Protein AF-C7NI25-F1 (afdb_monomer)

Secondary structure (DSSP, 8-state):
---SS-HHHHHHHHHHHHHHHHHH---HHHHHHHHHHHTTS--HHHHHHHHHHHHHHTTSSSS--HHHHHHHHHHHHHHHHHHHHHHHHHHTTTTTTTSS--

Foldseek 3Di:
DDDPDDPVRLVVLLVQLVCCCVPVVDDSLVSLVVSCVVVPNNDSVVNVVSNQQVCVCVVNDDDQHPVNVVVVVVVVVVVVVVVVVVVVCV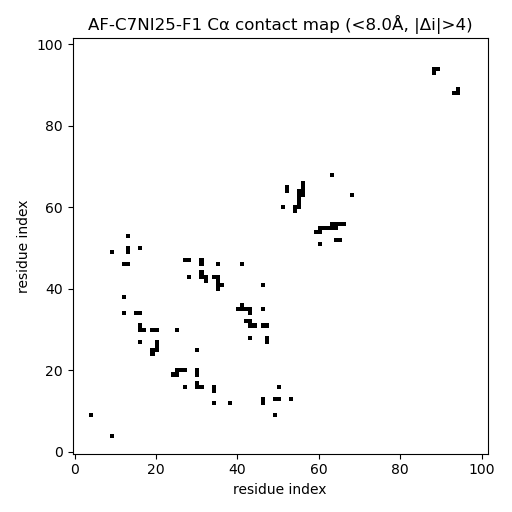VVPVVPPVVVVD

pLDDT: mean 87.84, std 13.91, range [48.69, 97.31]

Mean predicted aligned error: 8.49 Å

Radius of gyration: 23.57 Å; Cα contacts (8 Å, |Δi|>4): 59; chains: 1; bounding box: 52×28×63 Å

Sequence (102 aa):
MPQKYSPEFKARALKLIEERVSAEQCSGWVACTAVGEALGGISPHTLRNWWKQDRIDQGEAPGLNTAEAEEITKLRRENLELRRANEMADSSGGCKELCELL

Organism: Kytococcus sedentarius (strain ATCC 14392 / DSM 20547 / JCM 11482 / CCUG 33030 / NBRC 15357 / NCTC 11040 / CCM 314 / 541) (NCBI:txid478801)

Structure (mmCIF, N/CA/C/O backbone):
data_AF-C7NI25-F1
#
_entry.id   AF-C7NI25-F1
#
loop_
_atom_site.group_PDB
_atom_site.id
_atom_site.type_symbol
_atom_site.label_atom_id
_atom_site.label_alt_id
_atom_site.label_comp_id
_atom_site.label_asym_id
_atom_site.label_entity_id
_atom_site.label_seq_id
_atom_site.pdbx_PDB_ins_code
_atom_site.Cartn_x
_atom_site.Cartn_y
_atom_site.Cartn_z
_atom_site.occupancy
_atom_site.B_iso_or_equiv
_atom_site.auth_seq_id
_atom_site.auth_comp_id
_atom_site.auth_asym_id
_atom_site.auth_atom_id
_atom_site.pdbx_PDB_model_num
ATOM 1 N N . MET A 1 1 ? 10.937 -13.714 -0.902 1.00 50.62 1 MET A N 1
ATOM 2 C CA . MET A 1 1 ? 10.514 -14.107 0.462 1.00 50.62 1 MET A CA 1
ATOM 3 C C . MET A 1 1 ? 9.013 -14.350 0.433 1.00 50.62 1 MET A C 1
ATOM 5 O O . MET A 1 1 ? 8.347 -13.588 -0.261 1.00 50.62 1 MET A O 1
ATOM 9 N N . PRO A 1 2 ? 8.480 -15.378 1.112 1.00 66.19 2 PRO A N 1
ATOM 10 C CA . PRO A 1 2 ? 7.035 -15.583 1.177 1.00 66.19 2 PRO A CA 1
ATOM 11 C C . PRO A 1 2 ? 6.374 -14.356 1.818 1.00 66.19 2 PRO A C 1
ATOM 13 O O . PRO A 1 2 ? 6.846 -13.866 2.849 1.00 66.19 2 PRO A O 1
ATOM 16 N N . GLN A 1 3 ? 5.323 -13.821 1.191 1.00 74.00 3 GLN A N 1
ATOM 17 C CA . GLN A 1 3 ? 4.558 -12.740 1.805 1.00 74.00 3 GLN A CA 1
ATOM 18 C C . GLN A 1 3 ? 3.861 -13.274 3.058 1.00 74.00 3 GLN A C 1
ATOM 20 O O . GLN A 1 3 ? 3.132 -14.259 3.002 1.00 74.00 3 GLN A O 1
ATOM 25 N N . LYS A 1 4 ? 4.097 -12.610 4.196 1.00 85.25 4 LYS A N 1
ATOM 26 C CA . LYS A 1 4 ? 3.482 -12.958 5.489 1.00 85.25 4 LYS A CA 1
ATOM 27 C C . LYS A 1 4 ? 1.963 -12.763 5.510 1.00 85.25 4 LYS A C 1
ATOM 29 O O . LYS A 1 4 ? 1.299 -13.364 6.344 1.00 85.25 4 LYS A O 1
ATOM 34 N N . TYR A 1 5 ? 1.433 -11.922 4.626 1.00 89.62 5 TYR A N 1
ATOM 35 C CA . TYR A 1 5 ? 0.017 -11.586 4.547 1.00 89.62 5 TYR A CA 1
ATOM 36 C C . TYR A 1 5 ? -0.451 -11.754 3.107 1.00 89.62 5 TYR A C 1
ATOM 38 O O . TYR A 1 5 ? 0.269 -11.362 2.192 1.00 89.62 5 TYR A O 1
ATOM 46 N N . SER A 1 6 ? -1.636 -12.330 2.908 1.00 93.88 6 SER A N 1
ATOM 47 C CA . SER A 1 6 ? -2.206 -12.453 1.568 1.00 93.88 6 SER A CA 1
ATOM 48 C C . SER A 1 6 ? -2.701 -11.088 1.058 1.00 93.88 6 SER A C 1
ATOM 50 O O . SER A 1 6 ? -3.051 -10.216 1.868 1.00 93.88 6 SER A O 1
ATOM 52 N N . PRO A 1 7 ? -2.751 -10.870 -0.268 1.00 92.94 7 PRO A N 1
ATOM 53 C CA . PRO A 1 7 ? -3.273 -9.629 -0.834 1.00 92.94 7 PRO A CA 1
ATOM 54 C C . PRO A 1 7 ? -4.744 -9.397 -0.463 1.00 92.94 7 PRO A C 1
ATOM 56 O O . PRO A 1 7 ? -5.124 -8.266 -0.166 1.00 92.94 7 PRO A O 1
ATOM 59 N N . GLU A 1 8 ? -5.556 -10.453 -0.371 1.00 94.69 8 GLU A N 1
ATOM 60 C CA . GLU A 1 8 ? -6.961 -10.369 0.049 1.00 94.69 8 GLU A CA 1
ATOM 61 C C . GLU A 1 8 ? -7.075 -9.911 1.504 1.00 94.69 8 GLU A C 1
ATOM 63 O O . GLU A 1 8 ? -7.927 -9.089 1.845 1.00 94.69 8 GLU A O 1
ATOM 68 N N . PHE A 1 9 ? -6.195 -10.415 2.373 1.00 95.62 9 PHE A N 1
ATOM 69 C CA . PHE A 1 9 ? -6.141 -9.993 3.765 1.00 95.62 9 PHE A CA 1
ATOM 70 C C . PHE A 1 9 ? -5.767 -8.510 3.879 1.00 95.62 9 PHE A C 1
ATOM 72 O O . PHE A 1 9 ? -6.435 -7.757 4.589 1.00 95.62 9 PHE A O 1
ATOM 79 N N . LYS A 1 10 ? -4.738 -8.073 3.140 1.00 95.31 10 LYS A N 1
ATOM 80 C CA . LYS A 1 10 ? -4.321 -6.666 3.096 1.00 95.31 10 LYS A CA 1
ATOM 81 C C . LYS A 1 10 ? -5.454 -5.763 2.596 1.00 95.31 10 LYS A C 1
ATOM 83 O O . LYS A 1 10 ? -5.738 -4.758 3.241 1.00 95.31 10 LYS A O 1
ATOM 88 N N . ALA A 1 11 ? -6.136 -6.137 1.513 1.00 95.56 11 ALA A N 1
ATOM 89 C CA . ALA A 1 11 ? -7.259 -5.376 0.962 1.00 95.56 11 ALA A CA 1
ATOM 90 C C . ALA A 1 11 ? -8.416 -5.240 1.965 1.00 95.56 11 ALA A C 1
ATOM 92 O O . ALA A 1 11 ? -8.973 -4.157 2.142 1.00 95.56 11 ALA A O 1
ATOM 93 N N . ARG A 1 12 ? -8.744 -6.319 2.688 1.00 97.06 12 ARG A N 1
ATOM 94 C CA . ARG A 1 12 ? -9.750 -6.274 3.759 1.00 97.06 12 ARG A CA 1
ATOM 95 C C . ARG A 1 12 ? -9.340 -5.349 4.901 1.00 97.06 12 ARG A C 1
ATOM 97 O O . ARG A 1 12 ? -10.176 -4.593 5.384 1.00 97.06 12 ARG A O 1
ATOM 104 N N . ALA A 1 13 ? -8.078 -5.396 5.326 1.00 96.94 13 ALA A N 1
ATOM 105 C CA . ALA A 1 13 ? -7.574 -4.522 6.381 1.00 96.94 13 ALA A CA 1
ATOM 106 C C . ALA A 1 13 ? -7.654 -3.040 5.980 1.00 96.94 13 ALA A C 1
ATOM 108 O O . ALA A 1 13 ? -8.102 -2.221 6.775 1.00 96.94 13 ALA A O 1
ATOM 109 N N . LEU A 1 14 ? -7.279 -2.710 4.740 1.00 97.31 14 LEU A N 1
ATOM 110 C CA . LEU A 1 14 ? -7.377 -1.355 4.189 1.00 97.31 14 LEU A CA 1
ATOM 111 C C . LEU A 1 14 ? -8.819 -0.848 4.165 1.00 97.31 14 LEU A C 1
ATOM 113 O O . LEU A 1 14 ? -9.087 0.245 4.656 1.00 97.31 14 LEU A O 1
ATOM 117 N N . LYS A 1 15 ? -9.754 -1.682 3.694 1.00 96.81 15 LYS A N 1
ATOM 118 C CA . LYS A 1 15 ? -11.181 -1.348 3.679 1.00 96.81 15 LYS A CA 1
ATOM 119 C C . LYS A 1 15 ? -11.713 -1.026 5.080 1.00 96.81 15 LYS A C 1
ATOM 121 O O . LYS A 1 15 ? -12.386 -0.019 5.249 1.00 96.81 15 LYS A O 1
ATOM 126 N N . LEU A 1 16 ? -11.361 -1.831 6.086 1.00 96.94 16 LEU A N 1
ATOM 127 C CA . LEU A 1 16 ? -11.763 -1.583 7.478 1.00 96.94 16 LEU A CA 1
ATOM 128 C C . LEU A 1 16 ? -11.179 -0.279 8.041 1.00 96.94 16 LEU A C 1
ATOM 130 O O . LEU A 1 16 ? -11.847 0.410 8.809 1.00 96.94 16 LEU A O 1
ATOM 134 N N . ILE A 1 17 ? -9.936 0.059 7.683 1.00 97.25 17 ILE A N 1
ATOM 135 C CA . ILE A 1 17 ? -9.309 1.322 8.097 1.00 97.25 17 ILE A CA 1
ATOM 136 C C . ILE A 1 17 ? -10.076 2.500 7.495 1.00 97.25 17 ILE A C 1
ATOM 138 O O . ILE A 1 17 ? -10.428 3.417 8.231 1.00 97.25 17 ILE A O 1
ATOM 142 N N . GLU A 1 18 ? -10.371 2.456 6.196 1.00 95.88 18 GLU A N 1
ATOM 143 C CA . GLU A 1 18 ? -11.056 3.543 5.487 1.00 95.88 18 GLU A CA 1
ATOM 144 C C . GLU A 1 18 ? -12.500 3.737 5.969 1.00 95.88 18 GLU A C 1
ATOM 146 O O . GLU A 1 18 ? -12.928 4.859 6.253 1.00 95.88 18 GLU A O 1
ATOM 151 N N . GLU A 1 19 ? -13.230 2.633 6.158 1.00 95.75 19 GLU A N 1
ATOM 152 C CA . GLU A 1 19 ? -14.572 2.637 6.749 1.00 95.75 19 GLU A CA 1
ATOM 153 C C . GLU A 1 19 ? -14.559 3.295 8.130 1.00 95.75 19 GLU A C 1
ATOM 155 O O . GLU A 1 19 ? -15.420 4.120 8.433 1.00 95.75 19 GLU A O 1
ATOM 160 N N . ARG A 1 20 ? -13.556 2.982 8.956 1.00 95.56 20 ARG A N 1
ATOM 161 C CA . ARG A 1 20 ? -13.437 3.538 10.304 1.00 95.56 20 ARG A CA 1
ATOM 162 C C . ARG A 1 20 ? -13.067 5.017 10.304 1.00 95.56 20 ARG A C 1
ATOM 164 O O . ARG A 1 20 ? -13.662 5.778 11.063 1.00 95.56 20 ARG A O 1
ATOM 171 N N . VAL A 1 21 ? -12.126 5.429 9.452 1.00 95.69 21 VAL A N 1
ATOM 172 C CA . VAL A 1 21 ? -11.773 6.848 9.269 1.00 95.69 21 VAL A CA 1
ATOM 173 C C . VAL A 1 21 ? -13.011 7.648 8.866 1.00 95.69 21 VAL A C 1
ATOM 175 O O . VAL A 1 21 ? -13.276 8.697 9.450 1.00 95.69 21 VAL A O 1
ATOM 178 N N . SER A 1 22 ? -13.804 7.126 7.931 1.00 92.94 22 SER A N 1
ATOM 179 C CA . SER A 1 22 ? -15.004 7.797 7.425 1.00 92.94 22 SER A CA 1
ATOM 180 C C . SER A 1 22 ? -16.154 7.822 8.438 1.00 92.94 22 SER A C 1
ATOM 182 O O . SER A 1 22 ? -16.775 8.864 8.643 1.00 92.94 22 SER A O 1
ATOM 184 N N . ALA A 1 23 ? -16.442 6.692 9.090 1.00 94.50 23 ALA A N 1
ATOM 185 C CA . ALA A 1 23 ? -17.574 6.560 10.006 1.00 94.50 23 ALA A CA 1
ATOM 186 C C . ALA A 1 23 ? -17.353 7.295 11.335 1.00 94.50 23 ALA A C 1
ATOM 188 O O . ALA A 1 23 ? -18.268 7.933 11.849 1.00 94.50 23 ALA A O 1
ATOM 189 N N . GLU A 1 24 ? -16.143 7.211 11.892 1.00 93.31 24 GLU A N 1
ATOM 190 C CA . GLU A 1 24 ? -15.820 7.788 13.202 1.00 93.31 24 GLU A CA 1
ATOM 191 C C . GLU A 1 24 ? -15.160 9.169 13.094 1.00 93.31 24 GLU A C 1
ATOM 193 O O . GLU A 1 24 ? -14.895 9.795 14.119 1.00 93.31 24 GLU A O 1
ATOM 198 N N . GLN A 1 25 ? -14.868 9.642 11.872 1.00 89.38 25 GLN A N 1
ATOM 199 C CA . GLN A 1 25 ? -14.145 10.897 11.605 1.00 89.38 25 GLN A CA 1
ATOM 200 C C . GLN A 1 25 ? -12.842 10.991 12.418 1.00 89.38 25 GLN A C 1
ATOM 202 O O . GLN A 1 25 ? -12.424 12.060 12.869 1.00 89.38 25 GLN A O 1
ATOM 207 N N . CYS A 1 26 ? -12.203 9.840 12.643 1.00 91.69 26 CYS A N 1
ATOM 208 C CA . CYS A 1 26 ? -11.017 9.722 13.473 1.00 91.69 26 CYS A CA 1
ATOM 209 C C . CYS A 1 26 ? -9.739 9.801 12.629 1.00 91.69 26 CYS A C 1
ATOM 211 O O . CYS A 1 26 ? -9.739 9.631 11.409 1.00 91.69 26 CYS A O 1
ATOM 213 N N . SER A 1 27 ? -8.605 10.071 13.280 1.00 94.75 27 SER A N 1
ATOM 214 C CA . SER A 1 27 ? -7.324 10.084 12.569 1.00 94.75 27 SER A CA 1
ATOM 215 C C . SER A 1 27 ? -6.964 8.686 12.052 1.00 94.75 27 SER A C 1
ATOM 217 O O . SER A 1 27 ? -7.207 7.681 12.724 1.00 94.75 27 SER A O 1
ATOM 219 N N . GLY A 1 28 ? -6.269 8.614 10.912 1.00 93.31 28 GLY A N 1
ATOM 220 C CA . GLY A 1 28 ? -5.812 7.336 10.352 1.00 93.31 28 GLY A CA 1
ATOM 221 C C . GLY A 1 28 ? -4.954 6.507 11.318 1.00 93.31 28 GLY A C 1
ATOM 222 O O . GLY A 1 28 ? -4.983 5.283 11.269 1.00 93.31 28 GLY A O 1
ATOM 223 N N . TRP A 1 29 ? -4.236 7.145 12.253 1.00 96.12 29 TRP A N 1
ATOM 224 C CA . TRP A 1 29 ? -3.499 6.433 13.304 1.00 96.12 29 TRP A CA 1
ATOM 225 C C . TRP A 1 29 ? -4.427 5.685 14.270 1.00 96.12 29 TRP A C 1
ATOM 227 O O . TRP A 1 29 ? -4.175 4.523 14.593 1.00 96.12 29 TRP A O 1
ATOM 237 N N . VAL A 1 30 ? -5.510 6.335 14.703 1.00 96.81 30 VAL A N 1
ATOM 238 C CA . VAL A 1 30 ? -6.515 5.740 15.596 1.00 96.81 30 VAL A CA 1
ATOM 239 C C . VAL A 1 30 ? -7.219 4.578 14.895 1.00 96.81 30 VAL A C 1
ATOM 241 O O . VAL A 1 30 ? -7.329 3.496 15.473 1.00 96.81 30 VAL A O 1
ATOM 244 N N . ALA A 1 31 ? -7.599 4.757 13.627 1.00 97.00 31 ALA A N 1
ATOM 245 C CA . ALA A 1 31 ? -8.180 3.689 12.818 1.00 97.00 31 ALA A CA 1
ATOM 246 C C . ALA A 1 31 ? -7.223 2.493 12.661 1.00 97.00 31 ALA A C 1
ATOM 248 O O . ALA A 1 31 ? -7.602 1.361 12.956 1.00 97.00 31 ALA A O 1
ATOM 249 N N . CYS A 1 32 ? -5.958 2.734 12.290 1.00 97.19 32 CYS A N 1
ATOM 250 C CA . CYS A 1 32 ? -4.949 1.678 12.149 1.00 97.19 32 CYS A CA 1
ATOM 251 C C . CYS A 1 32 ? -4.692 0.924 13.459 1.00 97.19 32 CYS A C 1
ATOM 253 O O . CYS A 1 32 ? -4.474 -0.283 13.432 1.00 97.19 32 CYS A O 1
ATOM 255 N N . THR A 1 33 ? -4.700 1.623 14.597 1.00 97.12 33 THR A N 1
ATOM 256 C CA . THR A 1 33 ? -4.449 1.003 15.906 1.00 97.12 33 THR A CA 1
ATOM 257 C C . THR A 1 33 ? -5.547 0.008 16.250 1.00 97.12 33 THR A C 1
ATOM 259 O O . THR A 1 33 ? -5.270 -1.164 16.493 1.00 97.12 33 THR A O 1
ATOM 262 N N . ALA A 1 34 ? -6.799 0.443 16.154 1.00 96.25 34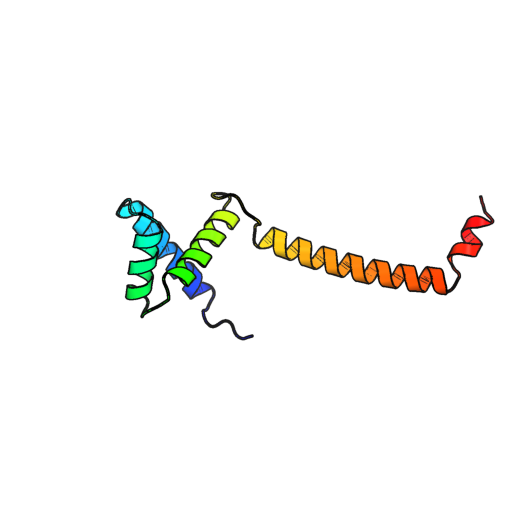 ALA A N 1
ATOM 263 C CA . ALA A 1 34 ? -7.934 -0.407 16.476 1.0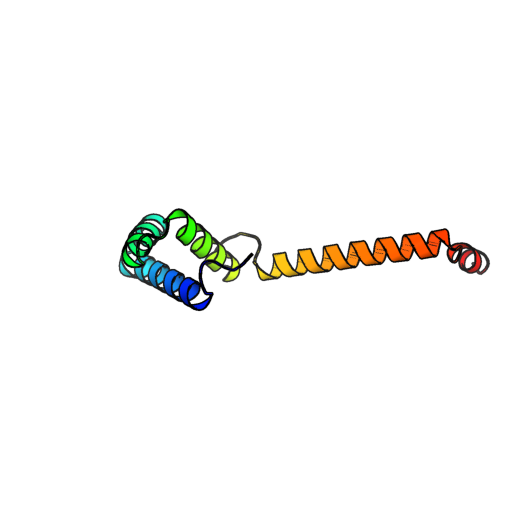0 96.25 34 ALA A CA 1
ATOM 264 C C . ALA A 1 34 ? -8.137 -1.556 15.482 1.00 96.25 34 ALA A C 1
ATOM 266 O O . ALA A 1 34 ? -8.475 -2.666 15.883 1.00 96.25 34 ALA A O 1
ATOM 267 N N . VAL A 1 35 ? -7.903 -1.325 14.185 1.00 96.69 35 VAL A N 1
ATOM 268 C CA . VAL A 1 35 ? -7.957 -2.406 13.189 1.00 96.69 35 VAL A CA 1
ATOM 269 C C . VAL A 1 35 ? -6.838 -3.423 13.437 1.00 96.69 35 VAL A C 1
ATOM 271 O O . VAL A 1 35 ? -7.063 -4.623 13.299 1.00 96.69 35 VAL A O 1
ATOM 274 N N . GLY A 1 36 ? -5.651 -2.976 13.858 1.00 96.31 36 GLY A N 1
ATOM 275 C CA . GLY A 1 36 ? -4.548 -3.862 14.238 1.00 96.31 36 GLY A CA 1
ATOM 276 C C . GLY A 1 36 ? -4.903 -4.788 15.397 1.00 96.31 36 GLY A C 1
ATOM 277 O O . GLY A 1 36 ? -4.644 -5.991 15.321 1.00 96.31 36 GLY A O 1
ATOM 278 N N . GLU A 1 37 ? -5.552 -4.248 16.429 1.00 96.19 37 GLU A N 1
ATOM 279 C CA . GLU A 1 37 ? -6.080 -5.019 17.559 1.00 96.19 37 GLU A CA 1
ATOM 280 C C . GLU A 1 37 ? -7.170 -6.004 17.107 1.00 96.19 37 GLU A C 1
ATOM 282 O O . GLU A 1 37 ? -7.093 -7.194 17.419 1.00 96.19 37 GLU A O 1
ATOM 287 N N . ALA A 1 38 ? -8.130 -5.547 16.296 1.00 94.50 38 ALA A N 1
ATOM 288 C CA . ALA A 1 38 ? -9.245 -6.363 15.809 1.00 94.50 38 ALA A CA 1
ATOM 289 C C . ALA A 1 38 ? -8.814 -7.524 14.893 1.00 94.50 38 ALA A C 1
ATOM 291 O O . ALA A 1 38 ? -9.448 -8.578 14.886 1.00 94.50 38 ALA A O 1
ATOM 292 N N . LEU A 1 39 ? -7.733 -7.357 14.125 1.00 93.75 39 LEU A N 1
ATOM 293 C CA . LEU A 1 39 ? -7.209 -8.370 13.201 1.00 93.75 39 LEU A CA 1
ATOM 294 C C . LEU A 1 39 ? -6.207 -9.344 13.844 1.00 93.75 39 LEU A C 1
ATOM 296 O O . LEU A 1 39 ? -5.539 -10.093 13.129 1.00 93.75 39 LEU A O 1
ATOM 300 N N . GLY A 1 40 ? -6.101 -9.360 15.176 1.00 90.38 40 GLY A N 1
ATOM 301 C CA . GLY A 1 40 ? -5.262 -10.318 15.901 1.00 90.38 40 GLY A CA 1
ATOM 302 C C . GLY A 1 40 ? -3.842 -9.828 16.192 1.00 90.38 40 GLY A C 1
ATOM 303 O O . GLY A 1 40 ? -2.918 -10.636 16.246 1.00 90.38 40 GLY A O 1
ATOM 304 N N . GLY A 1 41 ? -3.654 -8.519 16.390 1.00 91.38 41 GLY A N 1
ATOM 305 C CA . GLY A 1 41 ? -2.395 -7.949 16.885 1.00 91.38 41 GLY A CA 1
ATOM 306 C C . GLY A 1 41 ? -1.406 -7.531 15.797 1.00 91.38 41 GLY A C 1
ATOM 307 O O . GLY A 1 41 ? -0.191 -7.623 15.984 1.00 91.38 41 GLY A O 1
ATOM 308 N N . ILE A 1 42 ? -1.896 -7.060 14.649 1.00 95.06 42 ILE A N 1
ATOM 309 C CA . ILE A 1 42 ? -1.026 -6.498 13.609 1.00 95.06 42 ILE A CA 1
ATOM 310 C C . ILE A 1 42 ? -0.525 -5.128 14.056 1.00 95.06 42 ILE A C 1
ATOM 312 O O . ILE A 1 42 ? -1.289 -4.292 14.531 1.00 95.06 42 ILE A O 1
ATOM 316 N N . SER A 1 43 ? 0.771 -4.874 13.861 1.00 95.38 43 SER A N 1
ATOM 317 C CA . SER A 1 43 ? 1.373 -3.588 14.210 1.00 95.38 43 SER A CA 1
ATOM 318 C C . SER A 1 43 ? 0.660 -2.422 13.498 1.00 95.38 43 SER A C 1
ATOM 320 O O . SER A 1 43 ? 0.597 -2.419 12.260 1.00 95.38 43 SER A O 1
ATOM 322 N N . PRO A 1 44 ? 0.228 -1.376 14.231 1.00 95.94 44 PRO A N 1
ATOM 323 C CA . PRO A 1 44 ? -0.413 -0.195 13.647 1.00 95.94 44 PRO A CA 1
ATOM 324 C C . PRO A 1 44 ? 0.470 0.509 12.611 1.00 95.94 44 PRO A C 1
ATOM 326 O O . PRO A 1 44 ? -0.025 1.054 11.628 1.00 95.94 44 PRO A O 1
ATOM 329 N N . HIS A 1 45 ? 1.795 0.449 12.779 1.00 96.56 45 HIS A N 1
ATOM 330 C CA . HIS A 1 45 ? 2.749 0.982 11.805 1.00 96.56 45 HIS A CA 1
ATOM 331 C C . HIS A 1 45 ? 2.712 0.225 10.474 1.00 96.56 45 HIS A C 1
ATOM 333 O O . HIS A 1 45 ? 2.833 0.840 9.417 1.00 96.56 45 HIS A O 1
ATOM 339 N N . THR A 1 46 ? 2.524 -1.098 10.508 1.00 95.88 46 THR A N 1
ATOM 340 C CA . THR A 1 46 ? 2.413 -1.909 9.285 1.00 95.88 46 THR A CA 1
ATOM 341 C C . THR A 1 46 ? 1.149 -1.539 8.520 1.00 95.88 46 THR A C 1
ATOM 343 O O . THR A 1 46 ? 1.218 -1.243 7.328 1.00 95.88 46 THR A O 1
ATOM 346 N N . LEU A 1 47 ? 0.017 -1.472 9.225 1.00 97.00 47 LEU A N 1
ATOM 347 C CA . LEU A 1 47 ? -1.262 -1.064 8.647 1.00 97.00 47 LEU A CA 1
ATOM 348 C C . LEU A 1 47 ? -1.212 0.359 8.090 1.00 97.00 47 LEU A C 1
ATOM 350 O O . LEU A 1 47 ? -1.654 0.596 6.971 1.00 97.00 47 LEU A O 1
ATOM 354 N N . ARG A 1 48 ? -0.587 1.289 8.815 1.00 96.06 48 ARG A N 1
ATOM 355 C CA . ARG A 1 48 ? -0.420 2.669 8.355 1.00 96.06 48 ARG A CA 1
ATOM 356 C C . ARG A 1 48 ? 0.441 2.774 7.102 1.00 96.06 48 ARG A C 1
ATOM 358 O O . ARG A 1 48 ? 0.140 3.598 6.245 1.00 96.06 48 ARG A O 1
ATOM 365 N N . ASN A 1 49 ? 1.491 1.964 6.979 1.00 96.31 49 ASN A N 1
ATOM 366 C CA . ASN A 1 49 ? 2.302 1.934 5.762 1.00 96.31 49 ASN A CA 1
ATOM 367 C C . ASN A 1 49 ? 1.486 1.437 4.568 1.00 96.31 49 ASN A C 1
ATOM 369 O O . ASN A 1 49 ? 1.574 2.018 3.490 1.00 96.31 49 ASN A O 1
ATOM 373 N N . TRP A 1 50 ? 0.668 0.400 4.762 1.00 96.56 50 TRP A N 1
ATOM 374 C CA . TRP A 1 50 ? -0.232 -0.079 3.717 1.00 96.56 50 TRP A CA 1
ATOM 375 C C . TRP A 1 50 ? -1.260 0.975 3.331 1.00 96.56 50 TRP A C 1
ATOM 377 O O . TRP A 1 50 ? -1.405 1.239 2.148 1.00 96.56 50 TRP A O 1
ATOM 387 N N . TRP A 1 51 ? -1.919 1.592 4.312 1.00 96.38 51 TRP A N 1
ATOM 388 C CA . TRP A 1 51 ? -2.940 2.611 4.078 1.00 96.38 51 TRP A CA 1
ATOM 389 C C . TRP A 1 51 ? -2.369 3.846 3.387 1.00 96.38 51 TRP A C 1
ATOM 391 O O . TRP A 1 51 ? -2.943 4.350 2.432 1.00 96.38 51 TRP A O 1
ATOM 401 N N . LYS A 1 52 ? -1.178 4.297 3.794 1.00 95.88 52 LYS A N 1
ATOM 402 C CA . LYS A 1 52 ? -0.499 5.405 3.119 1.00 95.88 52 LYS A CA 1
ATOM 403 C C . LYS A 1 52 ? -0.174 5.068 1.661 1.00 95.88 52 LYS A C 1
ATOM 405 O O . LYS A 1 52 ? -0.376 5.924 0.808 1.00 95.88 52 LYS A O 1
ATOM 410 N N . GLN A 1 53 ? 0.343 3.867 1.387 1.00 95.56 53 GLN A N 1
ATOM 411 C CA . GLN A 1 53 ? 0.655 3.458 0.016 1.00 95.56 53 GLN A CA 1
ATOM 412 C C . GLN A 1 53 ? -0.613 3.327 -0.829 1.00 95.56 53 GLN A C 1
ATOM 414 O O . GLN A 1 53 ? -0.633 3.820 -1.943 1.00 95.56 53 GLN A O 1
ATOM 419 N N . ASP A 1 54 ? -1.679 2.746 -0.279 1.00 96.06 54 ASP A N 1
ATOM 420 C CA . ASP A 1 54 ? -2.970 2.613 -0.959 1.00 96.06 54 ASP A CA 1
ATOM 421 C C . ASP A 1 54 ? -3.535 3.981 -1.372 1.00 96.06 54 ASP A C 1
ATOM 423 O O . ASP A 1 54 ? -3.928 4.174 -2.517 1.00 96.06 54 ASP A O 1
ATOM 427 N N . ARG A 1 55 ? -3.444 4.983 -0.492 1.00 95.19 55 ARG A N 1
ATOM 428 C CA . ARG A 1 55 ? -3.838 6.361 -0.819 1.00 95.19 55 ARG A CA 1
ATOM 429 C C . ARG A 1 55 ? -2.961 7.018 -1.884 1.00 95.19 55 ARG A C 1
ATOM 431 O O . ARG A 1 55 ? -3.461 7.811 -2.673 1.00 95.19 55 ARG A O 1
ATOM 438 N N . ILE A 1 56 ? -1.663 6.714 -1.916 1.00 96.31 56 ILE A N 1
ATOM 439 C CA . ILE A 1 56 ? -0.772 7.173 -2.995 1.00 96.31 56 ILE A CA 1
ATOM 440 C C . ILE A 1 56 ? -1.172 6.507 -4.314 1.00 96.31 56 ILE A C 1
ATOM 442 O O . ILE A 1 56 ? -1.302 7.183 -5.331 1.00 96.31 56 ILE A O 1
ATOM 446 N N . ASP A 1 57 ? -1.420 5.199 -4.287 1.00 93.88 57 ASP A N 1
ATOM 447 C CA . ASP A 1 57 ? -1.770 4.413 -5.468 1.00 93.88 57 ASP A CA 1
ATOM 448 C C . ASP A 1 57 ? -3.137 4.829 -6.047 1.00 93.88 57 ASP A C 1
ATOM 450 O O . ASP A 1 57 ? -3.326 4.798 -7.263 1.00 93.88 57 ASP A O 1
ATOM 454 N N . GLN A 1 58 ? -4.058 5.293 -5.195 1.00 93.19 58 GLN A N 1
ATOM 455 C CA . GLN A 1 58 ? -5.353 5.876 -5.573 1.00 93.19 58 GLN A CA 1
ATOM 456 C C . GLN A 1 58 ? -5.276 7.364 -5.971 1.00 93.19 58 GLN A C 1
ATOM 458 O O . GLN A 1 58 ? -6.275 7.941 -6.396 1.00 93.19 58 GLN A O 1
ATOM 463 N N . GLY A 1 59 ? -4.106 8.002 -5.858 1.00 92.94 59 GLY A N 1
ATOM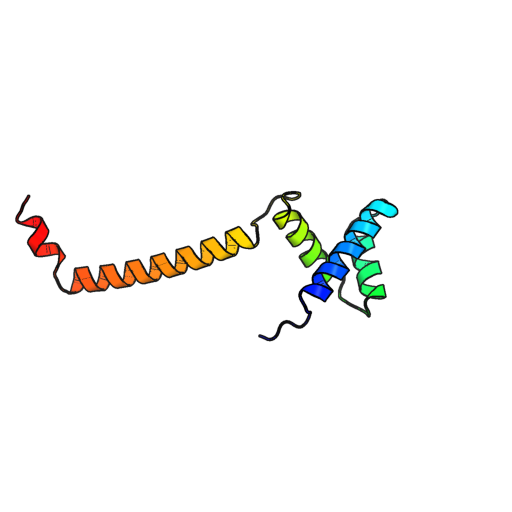 464 C CA . GLY A 1 59 ? -3.911 9.416 -6.200 1.00 92.94 59 GLY A CA 1
ATOM 465 C C . GLY A 1 59 ? -4.450 10.407 -5.161 1.00 92.94 59 GLY A C 1
ATOM 466 O O . GLY A 1 59 ? -4.532 11.604 -5.427 1.00 92.94 59 GLY A O 1
ATOM 467 N N . GLU A 1 60 ? -4.796 9.939 -3.965 1.00 92.88 60 GLU A N 1
ATOM 468 C CA . GLU A 1 60 ? -5.302 10.772 -2.870 1.00 92.88 60 GLU A CA 1
ATOM 469 C C . GLU A 1 60 ? -4.194 11.413 -2.026 1.00 92.88 60 GLU A C 1
ATOM 471 O O . GLU A 1 60 ? -4.455 12.292 -1.197 1.00 92.88 60 GLU A O 1
ATOM 476 N N . ALA A 1 61 ? -2.958 10.941 -2.178 1.00 91.81 61 ALA A N 1
ATOM 477 C CA . ALA A 1 61 ? -1.794 11.441 -1.466 1.00 91.81 61 ALA A CA 1
ATOM 478 C C . ALA A 1 61 ? -0.581 11.545 -2.402 1.00 91.81 61 ALA A C 1
ATOM 480 O O . ALA A 1 61 ? -0.403 10.700 -3.278 1.00 91.81 61 ALA A O 1
ATOM 481 N N . PRO A 1 62 ? 0.299 12.544 -2.206 1.00 89.88 62 PRO A N 1
ATOM 482 C CA . PRO A 1 62 ? 1.526 12.647 -2.982 1.00 89.88 62 PRO A CA 1
ATOM 483 C C . PRO A 1 62 ? 2.494 11.511 -2.627 1.00 89.88 62 PRO A C 1
ATOM 485 O O . PRO A 1 62 ? 2.719 11.206 -1.450 1.00 89.88 62 PRO A O 1
ATOM 488 N N . GLY A 1 63 ? 3.117 10.922 -3.643 1.00 91.88 63 GLY A N 1
ATOM 489 C CA . GLY A 1 63 ? 4.103 9.859 -3.489 1.00 91.88 63 GLY A CA 1
ATOM 490 C C . GLY A 1 63 ? 4.368 9.135 -4.803 1.00 91.88 63 GLY A C 1
ATOM 491 O O . GLY A 1 63 ? 3.785 9.477 -5.824 1.00 91.88 63 GLY A O 1
ATOM 492 N N . LEU A 1 64 ? 5.265 8.149 -4.759 1.00 91.06 64 LEU A N 1
ATOM 493 C CA . LEU A 1 64 ? 5.516 7.252 -5.884 1.00 91.06 64 LEU A CA 1
ATOM 494 C C . LEU A 1 64 ? 4.489 6.118 -5.850 1.00 91.06 64 LEU A C 1
ATOM 496 O O . LEU A 1 64 ? 4.431 5.383 -4.857 1.00 91.06 64 LEU A O 1
ATOM 500 N N . ASN A 1 65 ? 3.705 5.979 -6.917 1.00 91.62 65 ASN A N 1
ATOM 501 C CA . ASN A 1 65 ? 2.763 4.877 -7.055 1.00 91.62 65 ASN A CA 1
ATOM 502 C C . ASN A 1 65 ? 3.531 3.557 -7.208 1.00 91.62 65 ASN A C 1
ATOM 504 O O . AS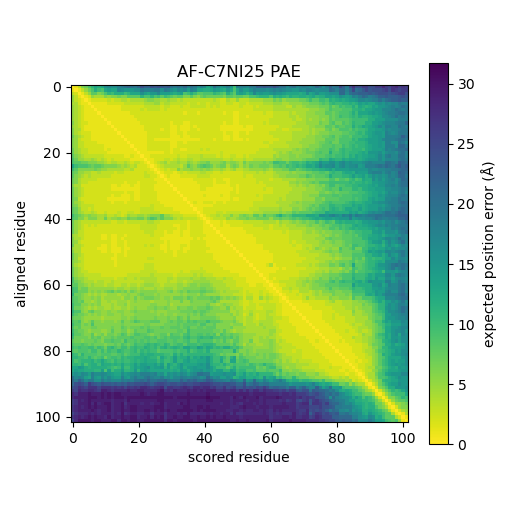N A 1 65 ? 4.591 3.499 -7.839 1.00 91.62 65 ASN A O 1
ATOM 508 N N . THR A 1 66 ? 2.991 2.480 -6.648 1.00 88.38 66 THR A N 1
ATOM 509 C CA . THR A 1 66 ? 3.536 1.130 -6.799 1.00 88.38 66 THR A CA 1
ATOM 510 C C . THR A 1 66 ? 3.760 0.763 -8.275 1.00 88.38 66 THR A C 1
ATOM 512 O O . THR A 1 66 ? 4.833 0.266 -8.618 1.00 88.38 66 THR A O 1
ATOM 515 N N . ALA A 1 67 ? 2.817 1.082 -9.167 1.00 86.06 67 ALA A N 1
ATOM 516 C CA . ALA A 1 67 ? 2.946 0.800 -10.601 1.00 86.06 67 ALA A CA 1
ATOM 517 C C . ALA A 1 67 ? 4.086 1.599 -11.262 1.00 86.06 67 ALA A C 1
ATOM 519 O O . ALA A 1 67 ? 4.842 1.071 -12.077 1.00 86.06 67 ALA A O 1
ATOM 520 N N . GLU A 1 68 ? 4.259 2.864 -10.872 1.00 86.00 68 GLU A N 1
ATOM 521 C CA . GLU A 1 68 ? 5.364 3.702 -11.352 1.00 86.00 68 GLU A CA 1
ATOM 522 C C . GLU A 1 68 ? 6.716 3.167 -10.861 1.00 86.00 68 GLU A C 1
ATOM 524 O O . GLU A 1 68 ? 7.693 3.145 -11.610 1.00 86.00 68 GLU A O 1
ATOM 529 N N . ALA A 1 69 ? 6.786 2.693 -9.614 1.00 89.88 69 ALA A N 1
ATOM 530 C CA . ALA A 1 69 ? 7.992 2.093 -9.051 1.00 89.88 69 ALA A CA 1
ATOM 531 C C . ALA A 1 69 ? 8.400 0.796 -9.774 1.00 89.88 69 ALA A C 1
ATOM 533 O O . ALA A 1 69 ? 9.594 0.553 -10.001 1.00 89.88 69 ALA A O 1
ATOM 534 N N . GLU A 1 70 ? 7.421 -0.033 -10.141 1.00 90.50 70 GLU A N 1
ATOM 535 C CA . GLU A 1 70 ? 7.638 -1.249 -10.928 1.00 90.50 70 GLU A CA 1
ATOM 536 C C . GLU A 1 70 ? 8.177 -0.919 -12.323 1.00 90.50 70 GLU A C 1
ATOM 538 O O . GLU A 1 70 ? 9.193 -1.488 -12.736 1.00 90.50 70 GLU A O 1
ATOM 543 N N . GLU A 1 71 ? 7.583 0.061 -13.005 1.00 91.44 71 GLU A N 1
ATOM 544 C CA . GLU A 1 71 ? 8.035 0.480 -14.333 1.00 91.44 71 GLU A CA 1
ATOM 545 C C . GLU A 1 71 ? 9.447 1.079 -14.287 1.00 91.44 71 GLU A C 1
ATOM 547 O O . GLU A 1 71 ? 10.313 0.694 -15.072 1.00 91.44 71 GLU A O 1
ATOM 552 N N . ILE A 1 72 ? 9.752 1.933 -13.303 1.00 93.31 72 ILE A N 1
ATOM 553 C CA . ILE A 1 72 ? 11.114 2.453 -13.091 1.00 93.31 72 ILE A CA 1
ATOM 554 C C . ILE A 1 72 ? 12.117 1.306 -12.919 1.00 93.31 72 ILE A C 1
ATOM 556 O O . ILE A 1 72 ? 13.237 1.367 -13.433 1.00 93.31 72 ILE A O 1
ATOM 560 N N . THR A 1 73 ? 11.740 0.257 -12.189 1.00 92.75 73 THR A N 1
ATOM 561 C CA . THR A 1 73 ? 12.612 -0.896 -11.944 1.00 92.75 73 THR A CA 1
ATOM 562 C C . THR A 1 73 ? 12.856 -1.690 -13.226 1.00 92.75 73 THR A C 1
ATOM 564 O O . THR A 1 73 ? 14.002 -2.046 -13.518 1.00 92.75 73 THR A O 1
ATOM 567 N N . LYS A 1 74 ? 11.805 -1.920 -14.018 1.00 93.75 74 LYS A N 1
ATOM 568 C CA . LYS A 1 74 ? 11.885 -2.578 -15.325 1.00 93.75 74 LYS A CA 1
ATOM 569 C C . LYS A 1 74 ? 12.760 -1.787 -16.298 1.00 93.75 74 LYS A C 1
ATOM 571 O O . LYS A 1 74 ? 13.732 -2.332 -16.818 1.00 93.75 74 LYS A O 1
ATOM 576 N N . LEU A 1 75 ? 12.505 -0.489 -16.448 1.00 94.88 75 LEU A N 1
ATOM 577 C CA . LEU A 1 75 ? 13.280 0.391 -17.325 1.00 94.88 75 LEU A CA 1
ATOM 578 C C . LEU A 1 75 ? 14.755 0.460 -16.920 1.00 94.88 75 LEU A C 1
ATOM 580 O O . LEU A 1 75 ? 15.639 0.454 -17.774 1.00 94.88 75 LEU A O 1
ATOM 584 N N . ARG A 1 76 ? 15.063 0.481 -15.616 1.00 94.44 76 ARG A N 1
ATOM 585 C CA . ARG A 1 76 ? 16.455 0.438 -15.134 1.00 94.44 76 ARG A CA 1
ATOM 586 C C . ARG A 1 76 ? 17.165 -0.854 -15.524 1.00 94.44 76 ARG A C 1
ATOM 588 O O . ARG A 1 76 ? 18.351 -0.813 -15.851 1.00 94.44 76 ARG A O 1
ATOM 595 N N . ARG A 1 77 ? 16.459 -1.985 -15.493 1.00 94.44 77 ARG A N 1
ATOM 596 C CA . ARG A 1 77 ? 17.003 -3.272 -15.929 1.00 94.44 77 ARG A CA 1
ATOM 597 C C . ARG A 1 77 ? 17.256 -3.283 -17.433 1.00 94.44 77 ARG A C 1
ATOM 599 O O . ARG A 1 77 ? 18.361 -3.625 -17.841 1.00 94.44 77 ARG A O 1
ATOM 606 N N . GLU A 1 78 ? 16.280 -2.858 -18.228 1.00 93.12 78 GLU A N 1
ATOM 607 C CA . GLU A 1 78 ? 16.426 -2.761 -19.684 1.00 93.12 78 GLU A CA 1
ATOM 608 C C . GLU A 1 78 ? 17.585 -1.832 -20.059 1.00 93.12 78 GLU A C 1
ATOM 610 O O . GLU A 1 78 ? 18.427 -2.187 -20.875 1.00 93.12 78 GLU A O 1
ATOM 615 N N . ASN A 1 79 ? 17.715 -0.677 -19.397 1.00 95.19 79 ASN A N 1
ATOM 616 C CA . ASN A 1 79 ? 18.819 0.246 -19.651 1.00 95.19 79 ASN A CA 1
ATOM 617 C C . ASN A 1 79 ? 20.186 -0.375 -19.328 1.00 95.19 79 ASN A C 1
ATOM 619 O O . ASN A 1 79 ? 21.150 -0.150 -20.055 1.00 95.19 79 ASN A O 1
ATOM 623 N N . LEU A 1 80 ? 20.281 -1.168 -18.257 1.00 94.81 80 LEU A N 1
ATOM 624 C CA . LEU A 1 80 ? 21.508 -1.884 -17.914 1.00 94.81 80 LEU A CA 1
ATOM 625 C C . LEU A 1 80 ? 21.857 -2.944 -18.966 1.00 94.81 80 LEU A C 1
ATOM 627 O O . LEU A 1 80 ? 23.022 -3.070 -19.340 1.00 94.81 80 LEU A O 1
ATOM 631 N N . GLU A 1 81 ? 20.867 -3.696 -19.441 1.00 93.12 81 GLU A N 1
ATOM 632 C CA . GLU A 1 81 ? 21.048 -4.705 -20.489 1.00 93.12 81 GLU A CA 1
ATOM 633 C C . GLU A 1 81 ? 21.467 -4.054 -21.817 1.00 93.12 81 GLU A C 1
ATOM 635 O O . GLU A 1 81 ? 22.445 -4.488 -22.426 1.00 93.12 81 GLU A O 1
ATOM 640 N N . LEU A 1 82 ? 20.824 -2.949 -22.203 1.00 93.06 82 LEU A N 1
ATOM 641 C CA . LEU A 1 82 ? 21.188 -2.161 -23.384 1.00 93.06 82 LEU A CA 1
ATOM 642 C C . LEU A 1 82 ? 22.608 -1.596 -23.286 1.00 93.06 82 LEU A C 1
ATOM 644 O O . LEU A 1 82 ? 23.370 -1.680 -24.245 1.00 93.06 82 LEU A O 1
ATOM 648 N N . ARG A 1 83 ? 23.004 -1.065 -22.123 1.00 91.75 83 ARG A N 1
ATOM 649 C CA . ARG A 1 83 ? 24.375 -0.573 -21.905 1.00 91.75 83 ARG A CA 1
ATOM 650 C C . ARG A 1 83 ? 25.412 -1.679 -22.067 1.00 91.75 83 ARG A C 1
ATOM 652 O O . ARG A 1 83 ? 26.429 -1.448 -22.708 1.00 91.75 83 ARG A O 1
ATOM 659 N N . ARG A 1 84 ? 25.142 -2.875 -21.537 1.00 90.69 84 ARG A N 1
ATOM 660 C CA . ARG A 1 84 ? 26.024 -4.043 -21.709 1.00 90.69 84 ARG A CA 1
ATOM 661 C C . ARG A 1 84 ? 26.117 -4.473 -23.171 1.00 90.69 84 ARG A C 1
ATOM 663 O O . ARG A 1 84 ? 27.203 -4.797 -23.637 1.00 90.69 84 ARG A O 1
ATOM 670 N N . ALA A 1 85 ? 24.998 -4.479 -23.894 1.00 88.38 85 ALA A N 1
ATOM 671 C CA . ALA A 1 85 ? 24.980 -4.813 -25.315 1.00 88.38 85 ALA A CA 1
ATOM 672 C C . ALA A 1 85 ? 25.790 -3.809 -26.148 1.00 88.38 85 ALA A C 1
ATOM 674 O O . ALA A 1 85 ? 26.599 -4.225 -26.975 1.00 88.38 85 ALA A O 1
ATOM 675 N N . ASN A 1 86 ? 25.633 -2.511 -25.878 1.00 88.56 86 ASN A N 1
ATOM 676 C CA . ASN A 1 86 ? 26.414 -1.466 -26.538 1.00 88.56 86 ASN A CA 1
ATOM 677 C C . ASN A 1 86 ? 27.906 -1.589 -26.222 1.00 88.56 86 ASN A C 1
ATOM 679 O O . ASN A 1 86 ? 28.713 -1.543 -27.137 1.00 88.56 86 ASN A O 1
ATOM 683 N N . GLU A 1 87 ? 28.280 -1.832 -24.965 1.00 89.12 87 GLU A N 1
ATOM 684 C CA . GLU A 1 87 ? 29.683 -2.045 -24.588 1.00 89.12 87 GLU A CA 1
ATOM 685 C C . GLU A 1 87 ? 30.300 -3.248 -25.324 1.00 89.12 87 GLU A C 1
ATOM 687 O O . GLU A 1 87 ? 31.432 -3.177 -25.805 1.00 89.12 87 GLU A O 1
ATOM 692 N N . MET A 1 88 ? 29.550 -4.344 -25.484 1.00 82.38 88 MET A N 1
ATOM 693 C CA . MET A 1 88 ? 29.987 -5.486 -26.295 1.00 82.38 88 MET A CA 1
ATOM 694 C C . MET A 1 88 ? 30.114 -5.132 -27.783 1.00 82.38 88 MET A C 1
ATOM 696 O O . MET A 1 88 ? 31.087 -5.535 -28.414 1.00 82.38 88 MET A O 1
ATOM 700 N N . ALA A 1 89 ? 29.167 -4.386 -28.354 1.00 78.62 89 ALA A N 1
ATOM 701 C CA . ALA A 1 89 ? 29.194 -3.983 -29.763 1.00 78.62 89 ALA A CA 1
ATOM 702 C C . ALA A 1 89 ? 30.334 -2.992 -30.074 1.00 78.62 89 ALA A C 1
ATOM 704 O O . ALA A 1 89 ? 31.023 -3.130 -31.089 1.00 78.62 89 ALA A O 1
ATOM 705 N N . ASP A 1 90 ? 30.584 -2.045 -29.169 1.00 74.31 90 ASP A N 1
ATOM 706 C CA . ASP A 1 90 ? 31.693 -1.094 -29.259 1.00 74.31 90 ASP A CA 1
ATOM 707 C C . ASP A 1 90 ? 33.045 -1.808 -29.120 1.00 74.31 90 ASP A C 1
ATOM 709 O O . ASP A 1 90 ? 33.972 -1.545 -29.888 1.00 74.31 90 ASP A O 1
ATOM 713 N N . SER A 1 91 ? 33.158 -2.769 -28.196 1.00 66.19 91 SER A N 1
ATOM 714 C CA . SER A 1 91 ? 34.389 -3.553 -28.006 1.00 66.19 91 SER A CA 1
ATOM 715 C C . SER A 1 91 ? 34.661 -4.573 -29.118 1.00 66.19 91 SER A C 1
ATOM 717 O O . SER A 1 91 ? 35.820 -4.911 -29.355 1.00 66.19 91 SER A O 1
ATOM 719 N N . SER A 1 92 ? 33.633 -5.023 -29.847 1.00 60.56 92 SER A N 1
ATOM 720 C CA . SER A 1 92 ? 33.770 -5.915 -31.012 1.00 60.56 92 SER A CA 1
ATOM 721 C C . SER A 1 92 ? 33.947 -5.181 -32.352 1.00 60.56 92 SER A C 1
ATOM 723 O O . SER A 1 92 ? 34.067 -5.825 -33.392 1.00 60.56 92 SER A O 1
ATOM 725 N N . GLY A 1 93 ? 34.073 -3.847 -32.338 1.00 57.81 93 GLY A N 1
ATOM 726 C CA . GLY A 1 93 ? 34.553 -3.062 -33.481 1.00 57.81 93 GLY A CA 1
ATOM 727 C C . GLY A 1 93 ? 33.490 -2.625 -34.495 1.00 57.81 93 GLY A C 1
ATOM 728 O O . GLY A 1 93 ? 33.851 -2.051 -35.521 1.00 57.81 93 GLY A O 1
ATOM 729 N N . GLY A 1 94 ? 32.195 -2.814 -34.213 1.00 55.75 94 GLY A N 1
ATOM 730 C CA . GLY A 1 94 ? 31.105 -2.421 -35.123 1.00 55.75 94 GLY A CA 1
ATOM 731 C C . GLY A 1 94 ? 30.984 -0.907 -35.366 1.00 55.75 94 GLY A C 1
ATOM 732 O O . GLY A 1 94 ? 30.397 -0.485 -36.358 1.00 55.75 94 GLY A O 1
ATOM 733 N N . CYS A 1 95 ? 31.591 -0.080 -34.509 1.00 50.66 95 CYS A N 1
ATOM 734 C CA . CYS A 1 95 ? 31.600 1.380 -34.650 1.00 50.66 95 CYS A CA 1
ATOM 735 C C . CYS A 1 95 ? 32.602 1.915 -35.696 1.00 50.66 95 CYS A C 1
ATOM 737 O O . CYS A 1 95 ? 32.576 3.108 -35.990 1.00 50.66 95 CYS A O 1
ATOM 739 N N . LYS A 1 96 ? 33.493 1.085 -36.269 1.00 50.72 96 LYS A N 1
ATOM 740 C CA . LYS A 1 96 ? 34.455 1.567 -37.282 1.00 50.72 96 LYS A CA 1
ATOM 741 C C . LYS A 1 96 ? 33.889 1.627 -38.702 1.00 50.72 96 LYS A C 1
ATOM 743 O O . LYS A 1 96 ? 34.212 2.573 -39.408 1.00 50.72 96 LYS A O 1
ATOM 748 N N . GLU A 1 97 ? 33.022 0.700 -39.108 1.00 50.84 97 GLU A N 1
ATOM 749 C CA . GLU A 1 97 ? 32.549 0.663 -40.506 1.00 50.84 97 GLU A CA 1
ATOM 750 C C . GLU A 1 97 ? 31.460 1.699 -40.832 1.00 50.84 97 GLU A C 1
ATOM 752 O O . GLU A 1 97 ? 31.313 2.089 -41.986 1.00 50.84 97 GLU A O 1
ATOM 757 N N . LEU A 1 98 ? 30.728 2.215 -39.838 1.00 53.12 98 LEU A N 1
ATOM 758 C CA . LEU A 1 98 ? 29.714 3.256 -40.073 1.00 53.12 98 LEU A CA 1
ATOM 759 C C . LEU A 1 98 ? 30.288 4.683 -40.124 1.00 53.12 98 LEU A C 1
ATOM 761 O O . LEU A 1 98 ? 29.620 5.576 -40.640 1.00 53.12 98 LEU A O 1
ATOM 765 N N . CYS A 1 99 ? 31.518 4.904 -39.648 1.00 49.25 99 CYS A N 1
ATOM 766 C CA . CYS A 1 99 ? 32.197 6.203 -39.738 1.00 49.25 99 CYS A CA 1
ATOM 767 C C . CYS A 1 99 ? 33.013 6.394 -41.029 1.00 49.25 99 CYS A C 1
ATOM 769 O O . CYS A 1 99 ? 33.517 7.488 -41.241 1.00 49.25 99 CYS A O 1
ATOM 771 N N . GLU A 1 100 ? 33.152 5.378 -41.889 1.00 51.59 100 GLU A N 1
ATOM 772 C CA . GLU A 1 100 ? 33.801 5.527 -43.208 1.00 51.59 100 GLU A CA 1
ATOM 773 C C . GLU A 1 100 ? 32.804 5.831 -44.346 1.00 51.59 100 GLU A C 1
ATOM 775 O O . GLU A 1 100 ? 33.211 6.043 -45.487 1.00 51.59 100 GLU A O 1
ATOM 780 N N . LEU A 1 101 ? 31.498 5.882 -44.048 1.00 57.94 101 LEU A N 1
ATOM 781 C CA . LEU A 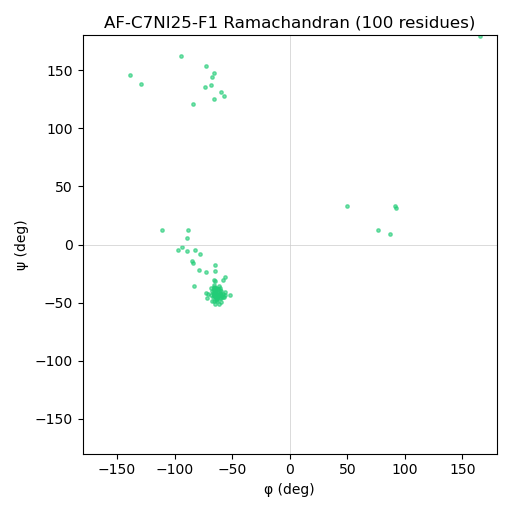1 101 ? 30.424 6.176 -45.012 1.00 57.94 101 LEU A CA 1
ATOM 782 C C . LEU A 1 101 ? 29.733 7.538 -44.799 1.00 57.94 101 LEU A C 1
ATOM 784 O O . LEU A 1 101 ? 28.703 7.804 -45.425 1.00 57.94 101 LEU A O 1
ATOM 788 N N . LEU A 1 102 ? 30.308 8.413 -43.969 1.00 48.69 102 LEU A N 1
ATOM 789 C CA . LEU A 1 102 ? 29.965 9.838 -43.850 1.00 48.69 102 LEU A CA 1
ATOM 790 C C . LEU A 1 102 ? 31.236 10.684 -43.952 1.00 48.69 102 LEU A C 1
ATOM 792 O O . LEU A 1 102 ? 31.135 11.799 -44.511 1.00 48.69 102 LEU A O 1
#

Solvent-accessible surface area (backbone atoms only — not comparable to full-atom values): 5846 Å² total; per-residue (Å²): 128,86,73,93,64,54,70,69,58,53,53,52,52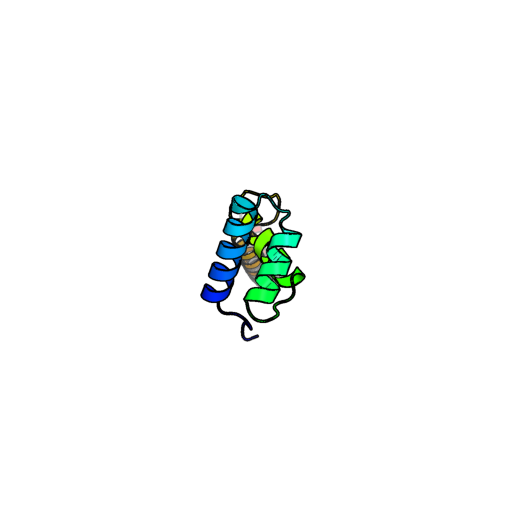,45,51,54,30,52,53,40,25,67,75,67,70,45,55,6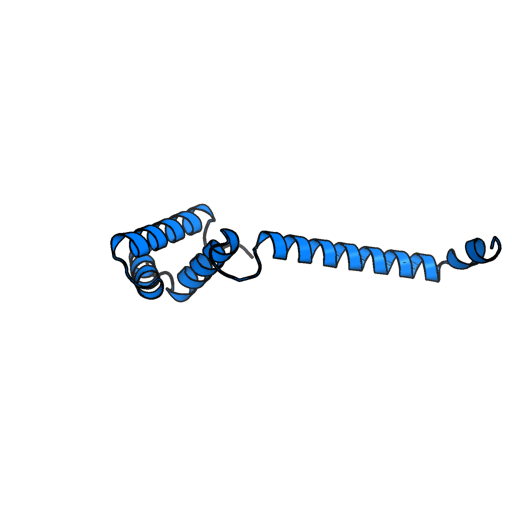5,67,60,25,21,41,55,49,13,55,74,73,74,63,47,57,35,67,58,48,44,52,50,45,54,48,51,33,20,59,72,67,78,39,93,70,82,28,67,70,58,54,51,50,53,53,50,52,53,50,52,52,52,52,51,50,52,52,49,52,50,42,58,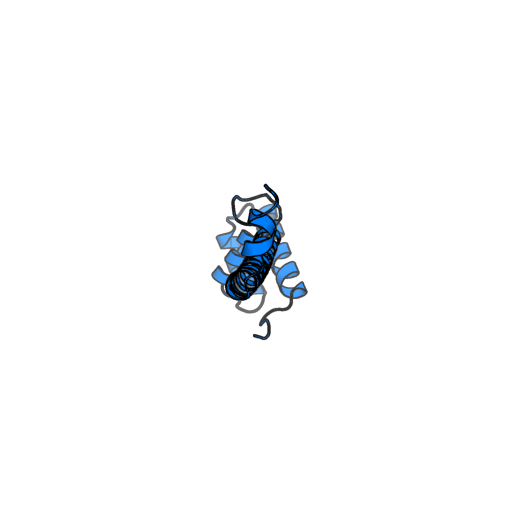74,69,50,66,68,57,70,67,65,77,78,113

InterPro domains:
  IPR002514 Transposase IS3/IS911family [PF01527] (3-85)
  IPR009057 Homedomain-like superfamily [SSF46689] (2-88)
  IPR036388 Winged helix-like DNA-binding domain superfamily [G3DSA:1.10.10.10] (1-65)